Protein AF-A0AA96XK13-F1 (afdb_monomer_lite)

Foldseek 3Di:
DPVVVVVVVVVVVVVVVVVVPDPPPDPPPVVNVCVVFDDQWDQDPLGIWGDDSNHTDPVNVVSVVVVVVVVVVVVVVVVCPVVVVVVVVVVVVVVVVVPDDPDD

Sequence (104 aa):
MIRLLQYAFGSVGVFLLLTSSLPLCADLHPETLKSISTPDKVDSSIGTLEFRDGAPYPQTAEKLYDYLDHMRAVDSFLKGIQGASVHALMKGEESLALSLPMKS

Structure (mmCIF, N/CA/C/O backbone):
data_AF-A0AA96XK13-F1
#
_entry.id   AF-A0AA96XK13-F1
#
loop_
_atom_site.group_PDB
_atom_site.id
_atom_site.type_symbol
_atom_site.label_atom_id
_atom_site.label_alt_id
_atom_site.label_comp_id
_atom_site.label_asym_id
_atom_site.label_entity_id
_atom_site.label_seq_id
_atom_site.pdbx_PDB_ins_code
_atom_site.Cartn_x
_atom_site.Cartn_y
_atom_site.Cartn_z
_atom_site.occupancy
_atom_site.B_iso_or_equiv
_atom_site.auth_seq_id
_atom_site.auth_comp_id
_atom_site.auth_asym_id
_atom_site.auth_atom_id
_atom_site.pdbx_PDB_model_num
ATOM 1 N N . MET A 1 1 ? -30.926 -36.288 75.223 1.00 52.81 1 MET A N 1
ATOM 2 C CA . MET A 1 1 ? -30.771 -34.910 74.694 1.00 52.81 1 MET A CA 1
ATOM 3 C C . MET A 1 1 ? -29.339 -34.555 74.249 1.00 52.81 1 MET A C 1
ATOM 5 O O . MET A 1 1 ? -29.139 -33.448 73.780 1.00 52.81 1 MET A O 1
ATOM 9 N N . ILE A 1 2 ? -28.356 -35.472 74.302 1.00 51.03 2 ILE A N 1
ATOM 10 C CA . ILE A 1 2 ? -26.936 -35.173 73.992 1.00 51.03 2 ILE A CA 1
ATOM 11 C C . ILE A 1 2 ? -26.580 -35.363 72.494 1.00 51.03 2 ILE A C 1
ATOM 13 O O . ILE A 1 2 ? -25.718 -34.664 71.975 1.00 51.03 2 ILE A O 1
ATOM 17 N N . ARG A 1 3 ? -27.292 -36.230 71.749 1.00 49.03 3 ARG A N 1
ATOM 18 C CA . ARG A 1 3 ? -27.038 -36.486 70.309 1.00 49.03 3 ARG A CA 1
ATOM 19 C C . ARG A 1 3 ? -27.496 -35.375 69.346 1.00 49.03 3 ARG A C 1
ATOM 21 O O . ARG A 1 3 ? -27.039 -35.348 68.211 1.00 49.03 3 ARG A O 1
ATOM 28 N N . LEU A 1 4 ? -28.357 -34.455 69.789 1.00 53.78 4 LEU A N 1
ATOM 29 C CA . LEU A 1 4 ? -28.809 -33.302 68.989 1.00 53.78 4 LEU A CA 1
ATOM 30 C C . LEU A 1 4 ? -27.787 -32.149 68.980 1.00 53.78 4 LEU A C 1
ATOM 32 O O . LEU A 1 4 ? -27.741 -31.386 68.023 1.00 53.78 4 LEU A O 1
ATOM 36 N N . LEU A 1 5 ? -26.925 -32.057 70.002 1.00 54.84 5 LEU A N 1
ATOM 37 C CA . LEU A 1 5 ? -25.927 -30.988 70.134 1.00 54.84 5 LEU A CA 1
ATOM 38 C C . LEU A 1 5 ? -24.649 -31.252 69.308 1.00 54.84 5 LEU A C 1
ATOM 40 O O . LEU A 1 5 ? -23.978 -30.313 68.894 1.00 54.84 5 LEU A O 1
ATOM 44 N N . GLN A 1 6 ? -24.336 -32.520 69.011 1.00 53.75 6 GLN A N 1
ATOM 45 C CA . GLN A 1 6 ? -23.200 -32.898 68.151 1.00 53.75 6 GLN A CA 1
ATOM 46 C C . GLN A 1 6 ? -23.460 -32.628 66.656 1.00 53.75 6 GLN A C 1
ATOM 48 O O . GLN A 1 6 ? -22.519 -32.358 65.914 1.00 53.75 6 GLN A O 1
ATOM 53 N N . TYR A 1 7 ? -24.723 -32.651 66.212 1.00 54.94 7 TYR A N 1
ATOM 54 C CA . TYR A 1 7 ? -25.093 -32.415 64.808 1.00 54.94 7 TYR A CA 1
ATOM 55 C C . TYR A 1 7 ? -24.984 -30.929 64.417 1.00 54.94 7 TYR A C 1
ATOM 57 O O . TYR A 1 7 ? -24.581 -30.606 63.302 1.00 54.94 7 TYR A O 1
ATOM 65 N N . ALA A 1 8 ? -25.263 -30.025 65.366 1.00 54.25 8 ALA A N 1
ATOM 66 C CA . ALA A 1 8 ? -25.152 -28.577 65.179 1.00 54.25 8 ALA A CA 1
ATOM 67 C C . ALA A 1 8 ? -23.696 -28.099 65.017 1.00 54.25 8 ALA A C 1
ATOM 69 O O . ALA A 1 8 ? -23.433 -27.193 64.233 1.00 54.25 8 ALA A O 1
ATOM 70 N N . PHE A 1 9 ? -22.731 -28.735 65.693 1.00 54.00 9 PHE A N 1
ATOM 71 C CA . PHE A 1 9 ? -21.303 -28.458 65.478 1.00 54.00 9 PHE A CA 1
ATOM 72 C C . PHE A 1 9 ? -20.797 -28.998 64.129 1.00 54.00 9 PHE A C 1
ATOM 74 O O . PHE A 1 9 ? -19.966 -28.361 63.484 1.00 54.00 9 PHE A O 1
ATOM 81 N N . GLY A 1 10 ? -21.327 -30.138 63.670 1.00 56.38 10 GLY A N 1
ATOM 82 C CA . GLY A 1 10 ? -20.968 -30.730 62.378 1.00 56.38 10 GLY A CA 1
ATOM 83 C C . GLY A 1 10 ? -21.455 -29.922 61.169 1.00 56.38 10 GLY A C 1
ATOM 84 O O . GLY A 1 10 ? -20.702 -29.748 60.213 1.00 56.38 10 GLY A O 1
ATOM 85 N N . SER A 1 11 ? -22.679 -29.378 61.205 1.00 57.41 11 SER A N 1
ATOM 86 C CA . SER A 1 11 ? -23.227 -28.629 60.062 1.00 57.41 11 SER A CA 1
ATOM 87 C C . SER A 1 11 ? -22.613 -27.235 59.902 1.00 57.41 11 SER A C 1
ATOM 89 O O . SER A 1 11 ? -22.442 -26.774 58.777 1.00 57.41 11 SER A O 1
ATOM 91 N N . VAL A 1 12 ? -22.242 -26.573 61.005 1.00 60.81 12 VAL A N 1
ATOM 92 C CA . VAL A 1 12 ? -21.599 -25.245 60.970 1.00 60.81 12 VAL A CA 1
ATOM 93 C C . VAL A 1 12 ? -20.168 -25.338 60.425 1.00 60.81 12 VAL A C 1
ATOM 95 O O . VAL A 1 12 ? -19.759 -24.482 59.644 1.00 60.81 12 VAL A O 1
ATOM 98 N N . GLY A 1 13 ? -19.433 -26.408 60.753 1.00 59.09 13 GLY A N 1
ATOM 99 C CA . GLY A 1 13 ? -18.082 -26.643 60.229 1.00 59.09 13 GLY A CA 1
ATOM 100 C C . GLY A 1 13 ? -18.045 -26.896 58.717 1.00 59.09 13 GLY A C 1
ATOM 101 O O . GLY A 1 13 ? -17.173 -26.376 58.027 1.00 59.09 13 GLY A O 1
ATOM 102 N N . VAL A 1 14 ? -19.027 -27.630 58.182 1.00 60.00 14 VAL A N 1
ATOM 103 C CA . VAL A 1 14 ? -19.141 -27.879 56.733 1.00 60.00 14 VAL A CA 1
ATOM 104 C C . VAL A 1 14 ? -19.588 -26.620 55.981 1.00 60.00 14 VAL A C 1
ATOM 106 O O . VAL A 1 14 ? -19.113 -26.366 54.878 1.00 60.00 14 VAL A O 1
ATOM 109 N N . PHE A 1 15 ? -20.434 -25.782 56.590 1.00 57.28 15 PHE A N 1
ATOM 110 C CA . PHE A 1 15 ? -20.877 -24.525 55.982 1.00 57.28 15 PHE A CA 1
ATOM 111 C C . PHE A 1 15 ? -19.752 -23.475 55.908 1.00 57.28 15 PHE A C 1
ATOM 113 O O . PHE A 1 15 ? -19.655 -22.757 54.917 1.00 57.28 15 PHE A O 1
ATOM 120 N N . LEU A 1 16 ? -18.852 -23.436 56.900 1.00 57.66 16 LEU A N 1
ATOM 121 C CA . LEU A 1 16 ? -17.673 -22.555 56.914 1.00 57.66 16 LEU A CA 1
A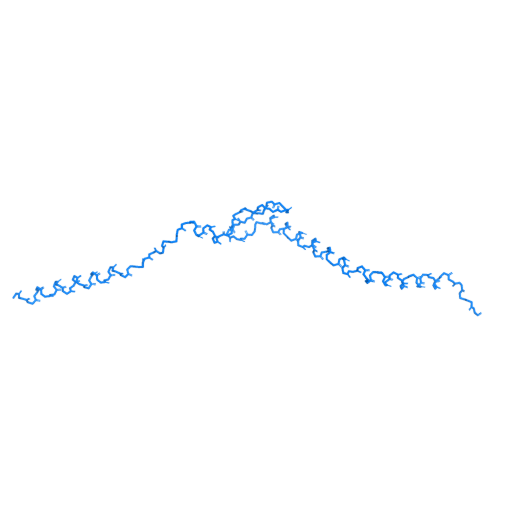TOM 122 C C . LEU A 1 16 ? -16.577 -22.996 55.920 1.00 57.66 16 LEU A C 1
ATOM 124 O O . LEU A 1 16 ? -15.814 -22.170 55.429 1.00 57.66 16 LEU A O 1
ATOM 128 N N . LEU A 1 17 ? -16.509 -24.294 55.607 1.00 58.06 17 LEU A N 1
ATOM 129 C CA . LEU A 1 17 ? -15.609 -24.847 54.588 1.00 58.06 17 LEU A CA 1
ATOM 130 C C . LEU A 1 17 ? -16.137 -24.661 53.158 1.00 58.06 17 LEU A C 1
ATOM 132 O O . LEU A 1 17 ? -15.347 -24.631 52.220 1.00 58.06 17 LEU A O 1
ATOM 136 N N . LEU A 1 18 ? -17.453 -24.520 52.974 1.00 57.69 18 LEU A N 1
ATOM 137 C CA . LEU A 1 18 ? -18.036 -24.282 51.652 1.00 57.69 18 LEU A CA 1
ATOM 138 C C . LEU A 1 18 ? -17.844 -22.824 51.198 1.00 57.69 18 LEU A C 1
ATOM 140 O O . LEU A 1 18 ? -17.634 -22.568 50.013 1.00 57.69 18 LEU A O 1
ATOM 144 N N . THR A 1 19 ? -17.862 -21.864 52.129 1.00 57.94 19 THR A N 1
ATOM 145 C CA . THR A 1 19 ? -17.708 -20.430 51.821 1.00 57.94 19 THR A CA 1
ATOM 146 C C . THR A 1 19 ? -16.273 -20.013 51.495 1.00 57.94 19 THR A C 1
ATOM 148 O O . THR A 1 19 ? -16.086 -18.994 50.835 1.00 57.94 19 THR A O 1
ATOM 151 N N . SER A 1 20 ? -15.258 -20.793 51.885 1.00 58.59 20 SER A N 1
ATOM 152 C CA . SER A 1 20 ? -13.851 -20.528 51.537 1.00 58.59 20 SER A CA 1
ATOM 153 C C . SER A 1 20 ? -13.485 -20.920 50.100 1.00 58.59 20 SER A C 1
ATOM 155 O O . SER A 1 20 ? -12.394 -20.595 49.640 1.00 58.59 20 SER A O 1
ATOM 157 N N . SER A 1 21 ? -14.393 -21.597 49.387 1.00 54.66 21 SER A N 1
ATOM 158 C CA . SER A 1 21 ? -14.210 -22.029 47.995 1.00 54.66 21 SER A CA 1
ATOM 159 C C . SER A 1 21 ? -14.889 -21.128 46.960 1.00 54.66 21 SER A C 1
ATOM 161 O O . SER A 1 21 ? -14.904 -21.466 45.775 1.00 54.66 21 SER A O 1
ATOM 163 N N . LEU A 1 22 ? -15.425 -19.969 47.368 1.00 58.34 22 LEU A N 1
ATOM 164 C CA . LEU A 1 22 ? -15.814 -18.954 46.393 1.00 58.34 22 LEU A CA 1
ATOM 165 C C . LEU A 1 22 ? -14.572 -18.588 45.573 1.00 58.34 22 LEU A C 1
ATOM 167 O O . LEU A 1 22 ? -13.526 -18.301 46.165 1.00 58.34 22 LEU A O 1
ATOM 171 N N . PRO A 1 23 ? -14.654 -18.622 44.231 1.00 54.41 23 PRO A N 1
ATOM 172 C CA . PRO A 1 23 ? -13.546 -18.195 43.410 1.00 54.41 23 PRO A CA 1
ATOM 173 C C . PRO A 1 23 ? -13.276 -16.752 43.808 1.00 54.41 23 PRO A C 1
ATOM 175 O O . PRO A 1 23 ? -14.170 -15.906 43.768 1.00 54.41 23 PRO A O 1
ATOM 178 N N . LEU A 1 24 ? -12.049 -16.503 44.251 1.00 49.16 24 LEU A N 1
ATOM 179 C CA . LEU A 1 24 ? -11.453 -15.186 44.262 1.00 49.16 24 LEU A CA 1
ATOM 180 C C . LEU A 1 24 ? -11.610 -14.672 42.825 1.00 49.16 24 LEU A C 1
ATOM 182 O O . LEU A 1 24 ? -10.829 -15.044 41.948 1.00 49.16 24 LEU A O 1
ATOM 186 N N . CYS A 1 25 ? -12.717 -13.969 42.552 1.00 45.09 25 CYS A N 1
ATOM 187 C CA . CYS A 1 25 ? -12.977 -13.327 41.275 1.00 45.09 25 CYS A CA 1
ATOM 188 C C . CYS A 1 25 ? -11.745 -12.485 41.015 1.00 45.09 25 CYS A C 1
ATOM 190 O O . CYS A 1 25 ? -11.448 -11.584 41.793 1.00 45.09 25 CYS A O 1
ATOM 192 N N . ALA A 1 26 ? -10.984 -12.891 40.005 1.00 52.12 26 ALA A N 1
ATOM 193 C CA . ALA A 1 26 ? -9.704 -12.314 39.678 1.00 52.12 26 ALA A CA 1
ATOM 194 C C . ALA A 1 26 ? -9.808 -10.786 39.717 1.00 52.12 26 ALA A C 1
ATOM 196 O O . ALA A 1 26 ? -10.547 -10.200 38.924 1.00 52.12 26 ALA A O 1
ATOM 197 N N . ASP A 1 27 ? -9.063 -10.158 40.628 1.00 48.12 27 ASP A N 1
ATOM 198 C CA . ASP A 1 27 ? -8.776 -8.727 40.607 1.00 48.12 27 ASP A CA 1
ATOM 199 C C . ASP A 1 27 ? -7.887 -8.439 39.383 1.00 48.12 27 ASP A C 1
ATOM 201 O O . ASP A 1 27 ? -6.698 -8.131 39.483 1.00 48.12 27 ASP A O 1
ATOM 205 N N . LEU A 1 28 ? -8.446 -8.597 38.181 1.00 53.16 28 LEU A N 1
ATOM 206 C CA . LEU A 1 28 ? -7.884 -8.028 36.969 1.00 53.16 28 LEU A CA 1
ATOM 207 C C . LEU A 1 28 ? -8.110 -6.527 37.088 1.00 53.16 28 LEU A C 1
ATOM 209 O O . LEU A 1 28 ? -9.186 -6.013 36.789 1.00 53.16 28 LEU A O 1
ATOM 213 N N . HIS A 1 29 ? -7.095 -5.839 37.606 1.00 47.09 29 HIS A N 1
ATOM 214 C CA . HIS A 1 29 ? -7.065 -4.386 37.660 1.00 47.09 29 HIS A CA 1
ATOM 215 C C . HIS A 1 29 ? -7.463 -3.846 36.270 1.00 47.09 29 HIS A C 1
ATOM 217 O O . HIS A 1 29 ? -6.885 -4.296 35.280 1.00 47.09 29 HIS A O 1
ATOM 223 N N . PRO A 1 30 ? -8.429 -2.920 36.140 1.00 61.34 30 PRO A N 1
ATOM 224 C CA . PRO A 1 30 ? -8.934 -2.472 34.834 1.00 61.34 30 PRO A CA 1
ATOM 225 C C . PRO A 1 30 ? -7.824 -1.941 33.906 1.00 61.34 30 PRO A C 1
ATOM 227 O O . PRO A 1 30 ? -7.944 -2.001 32.683 1.00 61.34 30 PRO A O 1
ATOM 230 N N . GLU A 1 31 ? -6.706 -1.499 34.484 1.00 58.53 31 GLU A N 1
ATOM 231 C CA . GLU A 1 31 ? -5.504 -1.074 33.763 1.00 58.53 31 GLU A CA 1
ATOM 232 C C . GLU A 1 31 ? -4.807 -2.211 32.990 1.00 58.53 31 GLU A C 1
ATOM 234 O O . GLU A 1 31 ? -4.239 -1.968 31.927 1.00 58.53 31 GLU A O 1
ATOM 239 N N . THR A 1 32 ? -4.861 -3.466 33.458 1.00 58.38 32 THR A N 1
ATOM 240 C CA . THR A 1 32 ? -4.231 -4.598 32.750 1.00 58.38 32 THR A CA 1
ATOM 241 C C . THR A 1 32 ? -5.061 -5.054 31.555 1.00 58.38 32 THR A C 1
ATOM 243 O O . THR A 1 32 ? -4.498 -5.346 30.503 1.00 58.38 32 THR A O 1
ATOM 246 N N . LEU A 1 33 ? -6.395 -5.028 31.659 1.00 57.88 33 LEU A N 1
ATOM 247 C CA . LEU A 1 33 ? -7.291 -5.285 30.525 1.00 57.88 33 LEU A CA 1
ATOM 248 C C . LEU A 1 33 ? -7.129 -4.221 29.432 1.00 57.88 33 LEU A C 1
ATOM 250 O O . LEU A 1 33 ? -7.077 -4.552 28.249 1.00 57.88 33 LEU A O 1
ATOM 254 N N . LYS A 1 34 ? -6.962 -2.955 29.828 1.00 60.25 34 LYS A N 1
ATOM 255 C CA . LYS A 1 34 ? -6.696 -1.850 28.900 1.00 60.25 34 LYS A CA 1
ATOM 256 C C . LYS A 1 34 ? -5.321 -1.952 28.230 1.00 60.25 34 LYS A C 1
ATOM 258 O O . LYS A 1 34 ? -5.179 -1.534 27.090 1.00 60.25 34 LYS A O 1
ATOM 263 N N . SER A 1 35 ? -4.327 -2.523 28.916 1.00 60.56 35 SER A N 1
ATOM 264 C CA . SER A 1 35 ? -2.991 -2.773 28.359 1.00 60.56 35 SER A CA 1
ATOM 265 C C . SER A 1 35 ? -2.932 -3.977 27.411 1.00 60.56 35 SER A C 1
ATOM 267 O O . SER A 1 35 ? -2.037 -4.022 26.569 1.00 60.56 35 SER A O 1
ATOM 269 N N . ILE A 1 36 ? -3.811 -4.971 27.575 1.00 62.88 36 ILE A N 1
ATOM 270 C CA . ILE A 1 36 ? -3.871 -6.158 26.704 1.00 62.88 36 ILE A CA 1
ATOM 271 C C . ILE A 1 36 ? -4.726 -5.874 25.462 1.00 62.88 36 ILE A C 1
ATOM 273 O O . ILE A 1 36 ? -4.436 -6.392 24.384 1.00 62.88 36 ILE A O 1
ATOM 277 N N . SER A 1 37 ? -5.761 -5.040 25.596 1.00 67.25 37 SER A N 1
ATOM 278 C CA . SER A 1 37 ? -6.566 -4.596 24.461 1.00 67.25 37 SER A CA 1
ATOM 279 C C . SER A 1 37 ? -5.755 -3.669 23.558 1.00 67.25 37 SER A C 1
ATOM 281 O O . SER A 1 37 ? -5.113 -2.731 24.028 1.00 67.2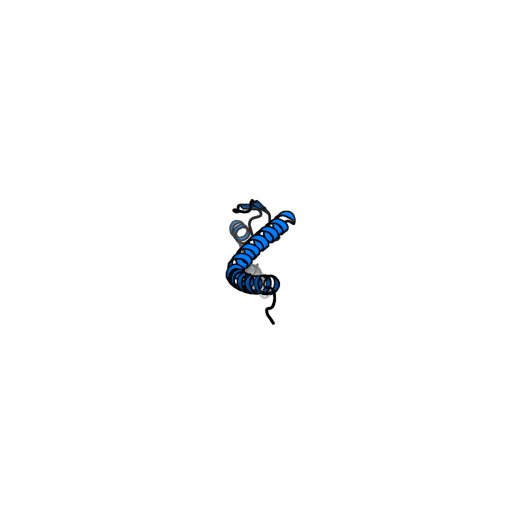5 37 SER A O 1
ATOM 283 N N . THR A 1 38 ? -5.806 -3.902 22.244 1.00 68.25 38 THR A N 1
ATOM 284 C CA . THR A 1 38 ? -5.276 -2.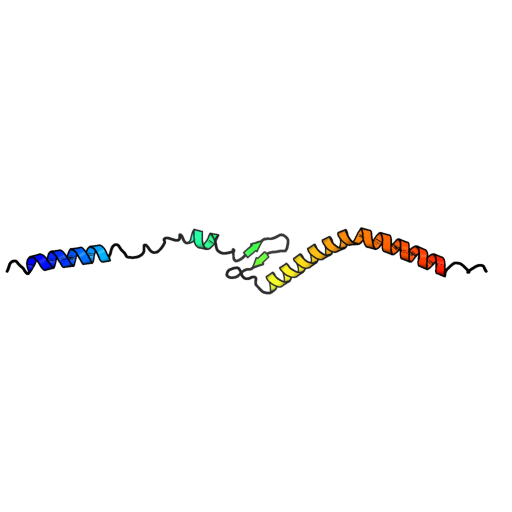946 21.268 1.00 68.25 38 THR A CA 1
ATOM 285 C C . THR A 1 38 ? -5.943 -1.586 21.502 1.00 68.25 38 THR A C 1
ATOM 287 O O . THR A 1 38 ? -7.171 -1.544 21.606 1.00 68.25 38 THR A O 1
ATOM 290 N N . PRO A 1 39 ? -5.178 -0.485 21.607 1.00 72.19 39 PRO A N 1
ATOM 291 C CA . PRO A 1 39 ? -5.753 0.847 21.746 1.00 72.19 39 PRO A CA 1
ATOM 292 C C . PRO A 1 39 ? -6.685 1.168 20.573 1.00 72.19 39 PRO A C 1
ATOM 294 O O . PRO A 1 39 ? -6.350 0.881 19.424 1.00 72.19 39 PRO A O 1
ATOM 297 N N . ASP A 1 40 ? -7.817 1.821 20.847 1.00 77.62 40 ASP A N 1
ATOM 298 C CA . ASP A 1 40 ? -8.808 2.171 19.815 1.00 77.62 40 ASP A CA 1
ATOM 299 C C . ASP A 1 40 ? -8.258 3.130 18.748 1.00 77.62 40 ASP A C 1
ATOM 301 O O . ASP A 1 40 ? -8.799 3.212 17.647 1.00 77.62 40 ASP A O 1
ATOM 305 N N . LYS A 1 41 ? -7.194 3.880 19.066 1.00 81.88 41 LYS A N 1
ATOM 306 C CA . LYS A 1 41 ? -6.514 4.796 18.145 1.00 81.88 41 LYS A CA 1
ATOM 307 C C . LYS A 1 41 ? -5.005 4.672 18.281 1.00 81.88 41 LYS A C 1
ATOM 309 O O . LYS A 1 41 ? -4.474 4.736 19.389 1.00 81.88 41 LYS A O 1
ATOM 314 N N . VAL A 1 42 ? -4.326 4.537 17.148 1.00 83.31 42 VAL A N 1
ATOM 315 C CA . VAL A 1 42 ? -2.865 4.481 17.058 1.00 83.31 42 VAL A CA 1
ATOM 316 C C . VAL A 1 42 ? -2.398 5.524 16.053 1.00 83.31 42 VAL A C 1
ATOM 318 O O . VAL A 1 42 ? -2.748 5.458 14.874 1.00 83.31 42 VAL A O 1
ATOM 321 N N . ASP A 1 43 ? -1.590 6.478 16.507 1.00 84.69 43 ASP A N 1
ATOM 322 C CA . ASP A 1 43 ? -0.962 7.459 15.626 1.00 84.69 43 ASP A CA 1
ATOM 323 C C . ASP A 1 43 ? 0.296 6.865 14.988 1.00 84.69 43 ASP A C 1
ATOM 325 O O . ASP A 1 43 ? 1.207 6.394 15.670 1.00 84.69 43 ASP A O 1
ATOM 329 N N . SER A 1 44 ? 0.333 6.872 13.656 1.00 86.06 44 SER A N 1
ATOM 330 C CA . SER A 1 44 ? 1.417 6.294 12.863 1.00 86.06 44 SER A CA 1
ATOM 331 C C . SER A 1 44 ? 1.828 7.227 11.722 1.00 86.06 44 SER A C 1
ATOM 333 O O . SER A 1 44 ? 1.123 8.181 11.391 1.00 86.06 44 SER A O 1
ATOM 335 N N . SER A 1 45 ? 2.956 6.940 11.068 1.00 83.88 45 SER A N 1
ATOM 336 C CA . SER A 1 45 ? 3.438 7.729 9.922 1.00 83.88 45 SER A CA 1
ATOM 337 C C . SER A 1 45 ? 2.493 7.713 8.713 1.00 83.88 45 SER A C 1
ATOM 339 O O . SER A 1 45 ? 2.600 8.580 7.853 1.00 83.88 45 SER A O 1
ATOM 341 N N . ILE A 1 46 ? 1.562 6.756 8.653 1.00 85.44 46 ILE A N 1
ATOM 342 C CA . ILE A 1 46 ? 0.539 6.641 7.602 1.00 85.44 46 ILE A CA 1
ATOM 343 C C . ILE A 1 46 ? -0.808 7.265 8.018 1.00 85.44 46 ILE A C 1
ATOM 345 O O . ILE A 1 46 ? -1.816 7.114 7.329 1.00 85.44 46 ILE A O 1
ATOM 349 N N . GLY A 1 47 ? -0.823 7.981 9.147 1.00 85.94 47 GLY A N 1
ATOM 350 C CA . GLY A 1 47 ? -1.995 8.614 9.741 1.00 85.94 47 GLY A CA 1
ATOM 351 C C . GLY A 1 47 ? -2.512 7.882 10.979 1.00 85.94 47 GLY A C 1
ATOM 352 O O . GLY A 1 47 ? -1.925 6.906 11.455 1.00 85.94 47 GLY A O 1
ATOM 353 N N . THR A 1 48 ? -3.624 8.377 11.515 1.00 87.81 48 THR A N 1
ATOM 354 C CA . THR A 1 48 ? -4.307 7.765 12.658 1.00 87.81 48 THR A CA 1
ATOM 355 C C . THR A 1 48 ? -5.064 6.517 12.207 1.00 87.81 48 THR A C 1
ATOM 357 O O . THR A 1 48 ? -5.893 6.566 11.293 1.00 87.81 48 THR A O 1
ATOM 360 N N . LEU A 1 49 ? -4.756 5.396 12.851 1.00 88.06 49 LEU A N 1
ATOM 361 C CA . LEU A 1 49 ? -5.385 4.099 12.641 1.00 88.06 49 LEU A CA 1
ATOM 362 C C . LEU A 1 49 ? -6.400 3.869 13.756 1.00 88.06 49 LEU A C 1
ATOM 364 O O . LEU A 1 49 ? -6.055 4.006 14.929 1.00 88.06 49 LEU A O 1
ATOM 368 N N . GLU A 1 50 ? -7.637 3.533 13.399 1.00 87.62 50 GLU A N 1
ATOM 369 C CA . GLU A 1 50 ? -8.701 3.290 14.366 1.00 87.62 50 GLU A CA 1
ATOM 370 C C . GLU A 1 50 ? -9.042 1.796 14.410 1.00 87.62 50 GLU A C 1
ATOM 372 O O . GLU A 1 50 ? -9.167 1.130 13.375 1.00 87.62 50 GLU A O 1
ATOM 377 N N . PHE A 1 51 ? -9.232 1.281 15.619 1.00 83.75 51 PHE A N 1
ATOM 378 C CA . PHE A 1 51 ? -9.542 -0.115 15.896 1.00 83.75 51 PHE A CA 1
ATOM 379 C C . PHE A 1 51 ? -10.756 -0.204 16.826 1.00 83.75 51 PHE A C 1
ATOM 381 O O . PHE A 1 51 ? -11.002 0.686 17.637 1.00 83.75 51 PHE A O 1
ATOM 388 N N . ARG A 1 52 ? -11.527 -1.286 16.705 1.00 80.56 52 ARG A N 1
ATOM 389 C CA . ARG A 1 52 ? -12.530 -1.711 17.690 1.00 80.56 52 ARG A CA 1
ATOM 390 C C . ARG A 1 52 ? -12.224 -3.137 18.084 1.00 80.56 52 ARG A C 1
ATOM 392 O O . ARG A 1 52 ? -12.234 -4.004 17.214 1.00 80.56 52 ARG A O 1
ATOM 399 N N . ASP A 1 53 ? -11.948 -3.377 19.360 1.00 74.88 53 ASP A N 1
ATOM 400 C CA . ASP A 1 53 ? -11.656 -4.722 19.876 1.00 74.88 53 ASP A CA 1
ATOM 401 C C . ASP A 1 53 ? -10.545 -5.441 19.073 1.00 74.88 53 ASP A C 1
ATOM 403 O O . ASP A 1 53 ? -10.586 -6.649 18.845 1.00 74.88 53 ASP A O 1
ATOM 407 N N . GLY A 1 54 ? -9.560 -4.677 18.580 1.00 75.56 54 GLY A N 1
ATOM 408 C CA . GLY A 1 54 ? -8.461 -5.170 17.739 1.00 75.56 54 GLY A CA 1
ATOM 40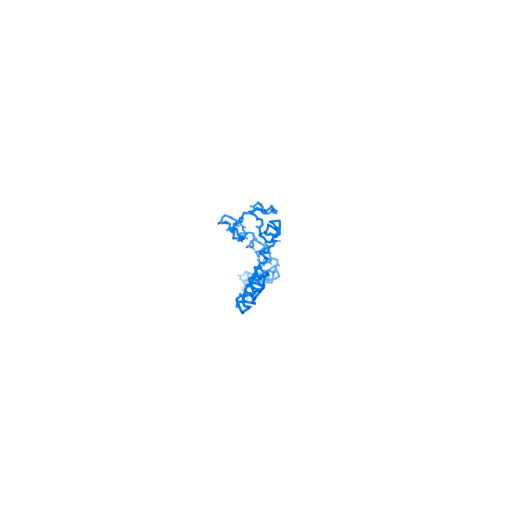9 C C . GLY A 1 54 ? -8.777 -5.321 16.243 1.00 75.56 54 GLY A C 1
ATOM 410 O O . GLY A 1 54 ? -7.856 -5.509 15.449 1.00 75.56 54 GLY A O 1
ATOM 411 N N . ALA A 1 55 ? -10.037 -5.188 15.818 1.00 82.56 55 ALA A N 1
ATOM 412 C CA . ALA A 1 55 ? -10.410 -5.177 14.406 1.00 82.56 55 ALA A CA 1
ATOM 413 C C . ALA A 1 55 ? -10.300 -3.754 13.821 1.00 82.56 55 ALA A C 1
ATOM 415 O O . ALA A 1 55 ? -10.836 -2.809 14.408 1.00 82.56 55 ALA A O 1
ATOM 416 N N . PRO A 1 56 ? -9.635 -3.561 12.668 1.00 84.19 56 PRO A N 1
ATOM 417 C CA . PRO A 1 56 ? -9.558 -2.253 12.030 1.00 84.19 56 PRO A CA 1
ATOM 418 C C . PRO A 1 56 ? -10.920 -1.836 11.464 1.00 84.19 56 PRO A C 1
ATOM 420 O O . PRO A 1 56 ? -11.658 -2.657 10.913 1.00 84.19 56 PRO A O 1
ATOM 423 N N . TYR A 1 57 ? -11.234 -0.542 11.531 1.00 87.88 57 TYR A N 1
ATOM 424 C CA . TYR A 1 57 ? -12.349 0.004 10.753 1.00 87.88 57 TYR A CA 1
ATOM 425 C C . TYR A 1 57 ? -12.079 -0.134 9.243 1.00 87.88 57 TYR A C 1
ATOM 427 O O . TYR A 1 57 ? -10.915 -0.158 8.835 1.00 87.88 57 TYR A O 1
ATOM 435 N N . PRO A 1 58 ? -13.116 -0.150 8.380 1.00 86.69 58 PRO A N 1
ATOM 436 C CA . PRO A 1 58 ? -12.942 -0.328 6.936 1.00 86.69 58 PRO A CA 1
ATOM 437 C C . PRO A 1 58 ? -11.950 0.659 6.306 1.00 86.69 58 PRO A C 1
ATOM 439 O O . PRO A 1 58 ? -11.091 0.254 5.530 1.00 86.69 58 PRO A O 1
ATOM 442 N N . GLN A 1 59 ? -12.000 1.934 6.707 1.00 85.88 59 GLN A N 1
ATOM 443 C CA . GLN A 1 59 ? -11.091 2.966 6.187 1.00 85.88 59 GLN A CA 1
ATOM 444 C C . GLN A 1 59 ? -9.641 2.754 6.645 1.00 85.88 59 GLN A C 1
ATOM 446 O O . GLN A 1 59 ? -8.700 3.096 5.936 1.00 85.88 59 GLN A O 1
ATOM 451 N N . THR A 1 60 ? -9.445 2.215 7.850 1.00 87.56 60 THR A N 1
ATOM 452 C CA . THR A 1 60 ? -8.119 1.878 8.380 1.00 87.56 60 THR A CA 1
ATOM 453 C C . THR A 1 60 ? -7.563 0.640 7.687 1.00 87.56 60 THR A C 1
ATOM 455 O O . THR A 1 60 ? -6.386 0.623 7.343 1.00 87.56 60 THR A O 1
ATOM 458 N N . ALA A 1 61 ? -8.404 -0.364 7.427 1.00 88.12 61 ALA A N 1
ATOM 459 C CA . ALA A 1 61 ? -8.012 -1.556 6.686 1.00 88.12 61 ALA A CA 1
ATOM 460 C C . ALA A 1 61 ? -7.558 -1.210 5.260 1.00 88.12 61 ALA A C 1
ATOM 462 O O . ALA A 1 61 ? -6.486 -1.641 4.852 1.00 88.12 61 ALA A O 1
ATOM 463 N N . GLU A 1 62 ? -8.323 -0.388 4.537 1.00 91.44 62 GLU A N 1
ATOM 464 C CA . GLU A 1 62 ? -7.978 0.063 3.181 1.00 91.44 62 GLU A CA 1
ATOM 465 C C . GLU A 1 62 ? -6.627 0.793 3.154 1.00 91.44 62 GLU A C 1
ATOM 467 O O . GLU A 1 62 ? -5.716 0.376 2.444 1.00 91.44 62 GLU A O 1
ATOM 472 N N . LYS A 1 63 ? -6.433 1.780 4.039 1.00 90.81 63 LYS A N 1
ATOM 473 C CA . LYS A 1 63 ? -5.149 2.492 4.168 1.00 90.81 63 LYS A CA 1
ATOM 474 C C . LYS A 1 63 ? -3.971 1.566 4.475 1.00 90.81 63 LYS A C 1
ATOM 476 O O . LYS A 1 63 ? -2.865 1.790 3.983 1.00 90.81 63 LYS A O 1
ATOM 481 N N . LEU A 1 64 ? -4.181 0.551 5.316 1.00 91.06 64 LEU A N 1
ATOM 482 C CA . LEU A 1 64 ? -3.143 -0.425 5.648 1.00 91.06 64 LEU A CA 1
ATOM 483 C C . LEU A 1 64 ? -2.769 -1.284 4.439 1.00 91.06 64 LEU A C 1
ATOM 485 O O . LEU A 1 64 ? -1.582 -1.540 4.233 1.00 91.06 64 LEU A O 1
ATOM 489 N N . TYR A 1 65 ? -3.752 -1.705 3.641 1.00 93.69 65 TYR A N 1
ATOM 490 C CA . TYR A 1 65 ? -3.497 -2.460 2.417 1.00 93.69 65 TYR A CA 1
ATOM 491 C C . TYR A 1 65 ? -2.784 -1.613 1.364 1.00 93.69 65 TYR A C 1
ATOM 493 O O . TYR A 1 65 ? -1.770 -2.064 0.837 1.00 93.69 65 TYR A O 1
ATOM 501 N N . ASP A 1 66 ? -3.213 -0.370 1.147 1.00 94.25 66 ASP A N 1
ATOM 502 C CA . ASP A 1 66 ? -2.559 0.547 0.207 1.00 94.25 66 ASP A CA 1
ATOM 503 C C . ASP A 1 66 ? -1.083 0.764 0.560 1.00 94.25 66 ASP A C 1
ATOM 505 O O . ASP A 1 66 ? -0.197 0.707 -0.297 1.00 94.25 66 ASP A O 1
ATOM 509 N N . TYR A 1 67 ? -0.794 0.982 1.845 1.00 94.00 67 TYR A N 1
ATOM 510 C CA . TYR A 1 67 ? 0.578 1.155 2.308 1.00 94.00 67 TYR A CA 1
ATOM 511 C C . TYR A 1 67 ? 1.409 -0.127 2.162 1.00 94.00 67 TYR A C 1
ATOM 513 O O . TYR A 1 67 ? 2.564 -0.077 1.730 1.00 94.00 67 TYR A O 1
ATOM 521 N N . LEU A 1 68 ? 0.833 -1.285 2.495 1.00 94.75 68 LEU A N 1
ATOM 522 C CA . LEU A 1 68 ? 1.501 -2.577 2.347 1.00 94.75 68 LEU A CA 1
ATOM 523 C C . LEU A 1 68 ? 1.848 -2.862 0.881 1.00 94.75 68 LEU A C 1
ATOM 525 O O . LEU A 1 68 ? 2.968 -3.292 0.586 1.00 94.75 68 LEU A O 1
ATOM 529 N N . ASP A 1 69 ? 0.916 -2.594 -0.028 1.00 96.44 69 ASP A N 1
ATOM 530 C CA . ASP A 1 69 ? 1.113 -2.766 -1.463 1.00 96.44 69 ASP A CA 1
ATOM 531 C C . ASP A 1 69 ? 2.150 -1.783 -2.001 1.00 96.44 69 ASP A C 1
ATOM 533 O O . ASP A 1 69 ? 3.011 -2.177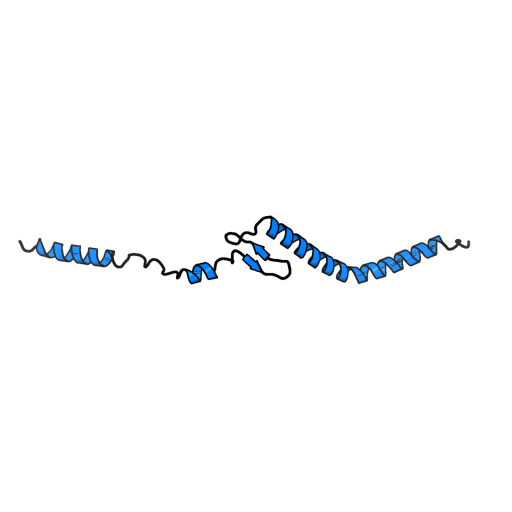 -2.788 1.00 96.44 69 ASP A O 1
ATOM 537 N N . HIS A 1 70 ? 2.165 -0.543 -1.507 1.00 95.81 70 HIS A N 1
ATOM 538 C CA . HIS A 1 70 ? 3.199 0.426 -1.855 1.00 95.81 70 HIS A CA 1
ATOM 539 C C . HIS A 1 70 ? 4.603 -0.068 -1.477 1.00 95.81 70 HIS A C 1
ATOM 541 O O . HIS A 1 70 ? 5.510 -0.081 -2.312 1.00 95.81 70 HIS A O 1
ATOM 547 N N . MET A 1 71 ? 4.787 -0.542 -0.244 1.00 96.31 71 MET A N 1
ATOM 548 C CA . MET A 1 71 ? 6.082 -1.051 0.223 1.00 96.31 71 MET A CA 1
ATOM 549 C C . MET A 1 71 ? 6.530 -2.286 -0.571 1.00 96.31 71 MET A C 1
ATOM 551 O O . MET A 1 71 ? 7.699 -2.398 -0.951 1.00 96.31 71 MET A O 1
ATOM 555 N N . ARG A 1 72 ? 5.597 -3.194 -0.880 1.00 97.12 72 ARG A N 1
ATOM 556 C CA . ARG A 1 72 ? 5.863 -4.376 -1.717 1.00 97.12 72 ARG A CA 1
ATOM 557 C C . ARG A 1 7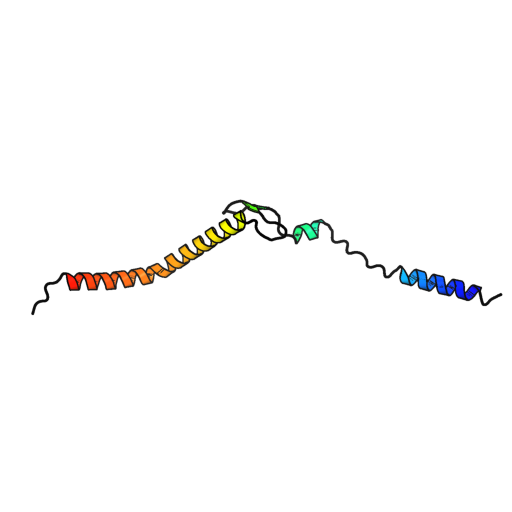2 ? 6.196 -4.007 -3.161 1.00 97.12 72 ARG A C 1
ATOM 559 O O . ARG A 1 72 ? 7.058 -4.649 -3.766 1.00 97.12 72 ARG A O 1
ATOM 566 N N . ALA A 1 73 ? 5.551 -2.982 -3.710 1.00 96.88 73 ALA A N 1
ATOM 567 C CA . ALA A 1 73 ? 5.833 -2.482 -5.049 1.00 96.88 73 ALA A CA 1
ATOM 568 C C . ALA A 1 73 ? 7.246 -1.890 -5.135 1.00 96.88 73 ALA A C 1
ATOM 570 O O . ALA A 1 73 ? 7.982 -2.212 -6.068 1.00 96.88 73 ALA A O 1
ATOM 571 N N . VAL A 1 74 ? 7.658 -1.093 -4.143 1.00 97.31 74 VAL A N 1
ATOM 572 C CA . VAL A 1 74 ? 9.016 -0.525 -4.074 1.00 97.31 74 VAL A CA 1
ATOM 573 C C . VAL A 1 74 ? 10.072 -1.629 -4.000 1.00 97.31 74 VAL A C 1
ATOM 575 O O . VAL A 1 74 ? 11.042 -1.609 -4.755 1.00 97.31 74 VAL A O 1
ATOM 578 N N . ASP A 1 75 ? 9.868 -2.629 -3.148 1.00 97.38 75 ASP A N 1
ATOM 579 C CA . ASP A 1 75 ? 10.782 -3.767 -3.028 1.00 97.38 75 ASP A CA 1
ATOM 580 C C . ASP A 1 75 ? 10.878 -4.580 -4.335 1.00 97.38 75 ASP A C 1
ATOM 582 O O . ASP A 1 75 ? 11.972 -4.913 -4.801 1.00 97.38 75 ASP A O 1
ATOM 586 N N . SER A 1 76 ? 9.739 -4.827 -4.988 1.00 96.81 76 SER A N 1
ATOM 587 C CA . SER A 1 76 ? 9.685 -5.516 -6.284 1.00 96.81 76 SER A CA 1
ATOM 588 C C . SER A 1 76 ? 10.383 -4.724 -7.390 1.00 96.81 76 SER A C 1
ATOM 590 O O . SER A 1 76 ? 11.109 -5.303 -8.199 1.00 96.81 76 SER A O 1
ATOM 592 N N . PHE A 1 77 ? 10.218 -3.398 -7.409 1.00 95.25 77 PHE A N 1
ATOM 593 C CA . PHE A 1 77 ? 10.907 -2.513 -8.344 1.00 95.25 77 PHE A CA 1
ATOM 594 C C . PHE A 1 77 ? 12.424 -2.610 -8.179 1.00 95.25 77 PHE A C 1
ATOM 596 O O . PHE A 1 77 ? 13.129 -2.867 -9.154 1.00 95.25 77 PHE A O 1
ATOM 603 N N . LEU A 1 78 ? 12.926 -2.480 -6.947 1.00 96.44 78 LEU A N 1
ATOM 604 C CA . LEU A 1 78 ? 14.362 -2.538 -6.664 1.00 96.44 78 LEU A CA 1
ATOM 605 C C . LEU A 1 78 ? 14.971 -3.889 -7.060 1.00 96.44 78 LEU A C 1
ATOM 607 O O . LEU A 1 78 ? 16.045 -3.931 -7.661 1.00 96.44 78 LEU A O 1
ATOM 611 N N . LYS A 1 79 ? 14.261 -4.991 -6.802 1.00 96.00 79 LYS A N 1
ATOM 612 C CA . LYS A 1 79 ? 14.664 -6.338 -7.241 1.00 96.00 79 LYS A CA 1
ATOM 613 C C . LYS A 1 79 ? 14.622 -6.505 -8.764 1.00 96.00 79 LYS A C 1
ATOM 615 O O . LYS A 1 79 ? 15.436 -7.236 -9.323 1.00 96.00 79 LYS A O 1
ATOM 620 N N . GLY A 1 80 ? 13.711 -5.813 -9.446 1.00 95.81 80 GLY A N 1
ATOM 621 C CA . GLY A 1 80 ? 13.528 -5.889 -10.895 1.00 95.81 80 GLY A CA 1
ATOM 622 C C . GLY A 1 80 ? 14.587 -5.161 -11.730 1.00 95.81 80 GLY A C 1
ATOM 623 O O . GLY A 1 80 ? 14.758 -5.504 -12.899 1.00 95.81 80 GLY A O 1
ATOM 624 N N . ILE A 1 81 ? 15.330 -4.200 -11.162 1.00 96.44 81 ILE A N 1
ATOM 625 C CA . ILE A 1 81 ? 16.288 -3.352 -11.906 1.00 96.44 81 ILE A CA 1
ATOM 626 C C . ILE A 1 81 ? 17.316 -4.182 -12.688 1.00 96.44 81 ILE A C 1
ATOM 628 O O . ILE A 1 81 ? 17.602 -3.891 -13.850 1.00 96.44 81 ILE A O 1
ATOM 632 N N . GLN A 1 82 ? 17.859 -5.236 -12.077 1.00 92.31 82 GLN A N 1
ATOM 633 C CA . GLN A 1 82 ? 18.878 -6.074 -12.716 1.00 92.31 82 GLN A CA 1
ATOM 634 C C . GLN A 1 82 ? 18.313 -6.825 -13.931 1.00 92.31 82 GLN A C 1
ATOM 636 O O . GLN A 1 82 ? 18.934 -6.843 -14.993 1.00 92.31 82 GLN A O 1
ATOM 641 N N . GLY A 1 83 ? 17.105 -7.384 -13.801 1.00 93.69 83 GLY A N 1
ATOM 642 C CA . GLY A 1 83 ? 16.413 -8.057 -14.902 1.00 93.69 83 GLY A CA 1
ATOM 643 C C . GLY A 1 83 ? 16.028 -7.091 -16.023 1.00 93.69 83 GLY A C 1
ATOM 644 O O . GLY A 1 83 ? 16.224 -7.401 -17.196 1.00 93.69 83 GLY A O 1
ATOM 645 N N . ALA A 1 84 ? 15.556 -5.892 -15.669 1.00 92.94 84 ALA A N 1
ATOM 646 C CA . ALA A 1 84 ? 15.241 -4.841 -16.633 1.00 92.94 84 ALA A CA 1
ATOM 647 C C . ALA A 1 84 ? 16.476 -4.406 -17.443 1.00 92.94 84 ALA A C 1
ATOM 649 O O . ALA A 1 84 ? 16.370 -4.216 -18.652 1.00 92.94 84 ALA A O 1
ATOM 650 N N . SER A 1 85 ? 17.649 -4.314 -16.805 1.00 94.25 85 SER A N 1
ATOM 651 C CA . SER A 1 85 ? 18.916 -3.979 -17.469 1.00 94.25 85 SER A CA 1
ATOM 652 C C . SER A 1 85 ? 19.305 -5.008 -18.538 1.00 94.25 85 SER A C 1
ATOM 654 O O . SER A 1 85 ? 19.526 -4.655 -19.695 1.00 94.25 85 SER A O 1
ATOM 656 N N . VAL A 1 86 ? 19.304 -6.301 -18.192 1.00 94.56 86 VAL A N 1
ATOM 657 C CA . VAL A 1 86 ? 19.621 -7.375 -19.154 1.00 94.56 86 VAL A CA 1
ATOM 658 C C . VAL A 1 86 ? 18.574 -7.445 -20.268 1.00 94.56 86 VAL A C 1
ATOM 660 O O . VAL A 1 86 ? 18.915 -7.614 -21.436 1.00 94.56 86 VAL A O 1
ATOM 663 N N . HIS A 1 87 ? 17.296 -7.258 -19.933 1.00 94.31 87 HIS A N 1
ATOM 664 C CA . HIS A 1 87 ? 16.228 -7.205 -20.928 1.00 94.31 87 HIS A CA 1
ATOM 665 C C . HIS A 1 87 ? 16.402 -6.050 -21.922 1.00 94.31 87 HIS A C 1
ATOM 667 O O . HIS A 1 87 ? 16.175 -6.231 -23.118 1.00 94.31 87 HIS A O 1
ATOM 673 N N . ALA A 1 88 ? 16.846 -4.882 -21.450 1.00 94.00 88 ALA A N 1
ATOM 674 C CA . ALA A 1 88 ? 17.141 -3.745 -22.311 1.00 94.00 88 ALA A CA 1
ATOM 675 C C . ALA A 1 88 ? 18.300 -4.035 -23.279 1.00 94.00 88 ALA A C 1
ATOM 677 O O . ALA A 1 88 ? 18.206 -3.661 -24.446 1.00 94.00 88 ALA A O 1
ATOM 678 N N . LEU A 1 89 ? 19.346 -4.747 -22.836 1.00 93.62 89 LEU A N 1
ATOM 679 C CA . LEU A 1 89 ? 20.443 -5.172 -23.716 1.00 93.62 89 LEU A CA 1
ATOM 680 C C . LEU A 1 89 ? 19.953 -6.109 -24.827 1.00 93.62 89 LEU A C 1
ATOM 682 O O . LEU A 1 89 ? 20.236 -5.857 -25.995 1.00 93.62 89 LEU A O 1
ATOM 686 N N . MET A 1 90 ? 19.149 -7.122 -24.485 1.00 91.94 90 MET A N 1
ATOM 687 C CA . MET A 1 90 ? 18.582 -8.053 -25.474 1.00 91.94 90 MET A CA 1
ATOM 688 C C . MET A 1 90 ? 17.720 -7.328 -26.518 1.00 91.94 90 MET A C 1
ATOM 690 O O . MET A 1 90 ? 17.853 -7.568 -27.716 1.00 91.94 90 MET A O 1
ATOM 694 N N . LYS A 1 91 ? 16.868 -6.391 -26.080 1.00 93.31 91 LYS A N 1
ATOM 695 C CA . LYS A 1 91 ? 16.065 -5.574 -27.004 1.00 93.31 91 LYS A CA 1
ATOM 696 C C . LYS A 1 91 ? 16.907 -4.627 -27.857 1.00 93.31 91 LYS A C 1
ATOM 698 O O . LYS A 1 91 ? 16.561 -4.369 -29.008 1.00 93.31 91 LYS A O 1
ATOM 703 N N . GLY A 1 92 ? 18.001 -4.109 -27.302 1.00 89.94 92 GLY A N 1
ATOM 704 C CA . GLY A 1 92 ? 18.980 -3.317 -28.039 1.00 89.94 92 GLY A CA 1
ATOM 705 C C . GLY A 1 92 ? 19.546 -4.089 -29.231 1.00 89.94 92 GLY A C 1
ATOM 706 O O . GLY A 1 92 ? 19.480 -3.600 -30.358 1.00 89.94 92 GLY A O 1
ATOM 707 N N . GLU A 1 93 ? 20.022 -5.314 -29.009 1.00 88.06 93 GLU A N 1
ATOM 708 C CA . GLU A 1 93 ? 20.556 -6.179 -30.072 1.00 88.06 93 GLU A CA 1
ATOM 709 C C . GLU A 1 93 ? 19.510 -6.521 -31.142 1.00 88.06 93 GLU A C 1
ATOM 711 O O . GLU A 1 93 ? 19.799 -6.418 -32.334 1.00 88.06 93 GLU A O 1
ATOM 716 N N . GLU A 1 94 ? 18.276 -6.842 -30.741 1.00 89.25 94 GLU A N 1
ATOM 717 C CA . GLU A 1 94 ? 17.164 -7.089 -31.672 1.00 89.25 94 GLU A CA 1
ATOM 718 C C . GLU A 1 94 ? 16.896 -5.872 -32.576 1.00 89.25 94 GLU A C 1
ATOM 720 O O . GLU A 1 94 ? 16.785 -6.002 -33.798 1.00 89.25 94 GLU A O 1
ATOM 725 N N . SER A 1 95 ? 16.856 -4.667 -31.997 1.00 85.44 95 SER A N 1
ATOM 726 C CA . SER A 1 95 ? 16.639 -3.432 -32.763 1.00 85.44 95 SER A CA 1
ATOM 727 C C . SER A 1 95 ? 17.773 -3.119 -33.748 1.00 85.44 95 SER A C 1
ATOM 729 O O . SER A 1 95 ? 17.530 -2.616 -34.849 1.00 85.44 95 SER A O 1
ATOM 731 N N . LEU A 1 96 ? 19.017 -3.456 -33.392 1.00 84.19 96 LEU A N 1
ATOM 732 C CA . LEU A 1 96 ? 20.172 -3.305 -34.276 1.00 84.19 96 LEU A CA 1
ATOM 733 C C . LEU A 1 96 ? 20.109 -4.308 -35.430 1.00 84.19 96 LEU A C 1
ATOM 735 O O . LEU A 1 96 ? 20.320 -3.929 -36.579 1.00 84.19 96 LEU A O 1
ATOM 739 N N . ALA A 1 97 ? 19.742 -5.558 -35.153 1.00 78.69 97 ALA A N 1
ATOM 740 C CA . ALA A 1 97 ? 19.584 -6.582 -36.180 1.00 78.69 97 ALA A CA 1
ATOM 741 C C . ALA A 1 97 ? 18.503 -6.217 -37.215 1.00 78.69 97 ALA A C 1
ATOM 743 O O . ALA A 1 97 ? 18.684 -6.481 -38.401 1.00 78.69 97 ALA A O 1
ATOM 744 N N . LEU A 1 98 ? 17.416 -5.560 -36.794 1.00 76.62 98 LEU A N 1
ATOM 745 C CA . LEU A 1 98 ? 16.345 -5.116 -37.695 1.00 76.62 98 LEU A CA 1
ATOM 746 C C . LEU A 1 98 ? 16.729 -3.901 -38.563 1.00 76.62 98 LEU A C 1
ATOM 748 O O . LEU A 1 98 ? 16.103 -3.657 -39.593 1.00 76.62 98 LEU A O 1
ATOM 752 N N . SER A 1 99 ? 17.722 -3.114 -38.137 1.00 73.81 99 SER A N 1
ATOM 753 C CA . SER A 1 99 ? 18.130 -1.875 -38.818 1.00 73.81 99 SER A CA 1
ATOM 754 C C . SER A 1 99 ? 19.316 -2.042 -39.771 1.00 73.81 99 SER A C 1
ATOM 756 O O . SER A 1 99 ? 19.555 -1.162 -40.601 1.00 73.81 99 SER A O 1
ATOM 758 N N . LEU A 1 100 ? 20.042 -3.161 -39.710 1.00 71.00 100 LEU A N 1
ATOM 759 C CA . LEU A 1 100 ? 21.116 -3.448 -40.658 1.00 71.00 100 LEU A CA 1
ATOM 760 C C . LEU A 1 100 ? 20.560 -4.102 -41.936 1.00 71.00 100 LEU A C 1
ATOM 762 O O . LEU A 1 100 ? 19.857 -5.111 -41.845 1.00 71.00 100 LEU A O 1
ATOM 766 N N . PRO A 1 101 ? 20.896 -3.602 -43.146 1.00 67.94 101 PRO A N 1
ATOM 767 C CA . PRO A 1 101 ? 20.599 -4.337 -44.367 1.00 67.94 101 PRO A CA 1
ATOM 768 C C . PRO A 1 101 ? 21.415 -5.633 -44.344 1.00 67.94 101 PRO A C 1
ATOM 770 O O . PRO A 1 101 ? 22.647 -5.597 -44.350 1.00 67.94 101 PRO A O 1
ATOM 773 N N . MET A 1 102 ? 20.727 -6.777 -44.283 1.00 64.56 102 MET A N 1
ATOM 774 C CA . MET A 1 102 ? 21.343 -8.101 -44.374 1.00 64.56 102 MET A CA 1
ATOM 775 C C . MET A 1 102 ? 22.153 -8.189 -45.670 1.00 64.56 102 MET A C 1
ATOM 777 O O . MET A 1 102 ? 21.599 -8.331 -46.760 1.00 64.56 102 MET A O 1
ATOM 781 N N . LYS A 1 103 ? 23.476 -8.056 -45.552 1.00 59.34 103 LYS A N 1
ATOM 782 C CA . LYS A 1 103 ? 24.392 -8.240 -46.672 1.00 59.34 103 LYS A CA 1
ATOM 783 C C . LYS A 1 103 ? 24.438 -9.734 -46.998 1.00 59.34 103 LYS A C 1
ATOM 785 O O . LYS A 1 103 ? 24.865 -10.518 -46.152 1.00 59.34 103 LYS A O 1
ATOM 790 N N . SER A 1 104 ? 23.957 -10.084 -48.194 1.00 53.72 104 SER A N 1
ATOM 791 C CA . SER A 1 104 ? 24.139 -11.395 -48.832 1.00 53.72 104 SER A CA 1
ATOM 792 C C . SER A 1 104 ? 25.609 -11.693 -49.087 1.00 53.72 104 SER A C 1
ATOM 794 O O . SER A 1 104 ? 26.293 -10.747 -49.556 1.00 53.72 104 SER A O 1
#

Radius of gyration: 37.58 Å; chains: 1; bounding box: 55×45×124 Å

pLDDT: mean 75.77, std 16.91, range [45.09, 97.38]

Secondary structure (DSSP, 8-state):
--HHHHHHHHHHHHHHHHHTTS-------HHHHHHHSPPSEEEETTEEEEEETTEEPHHHHHHHHHHHHHHHHHHHHHHHHHHHHHHHHHHHHHHHHHHS----